Protein AF-A0A6G1YWV7-F1 (afdb_monomer_lite)

Secondary structure (DSSP, 8-state):
---------HHHHHHHHHHHHHHHHHHHHGGG-HHHHHHHHTTS-HHHHTS-HHHHHHHHHHHIIIII-EEE-SS-B-HHHHTTT----B-EEEEEEPSSSSEEEEEEEE-TTT--EEEEEEE--HHHHHHHTEEEGGGTT-GGGT-

Radius of gyration: 20.11 Å; chains: 1; bounding box: 69×37×44 Å

Sequence (147 aa):
MFGGHITLNGNLNQTINKSTFLLYKKIGEQYYDFQILEKIKSLIPEHITRLNEDGKIKSLMGWFKNDFMSWTPKYPICNRCMDKGRGNLPMHVRIVPGSSWKLRAMEIHRCDKCSYEYSFPRHGQILKIAEGRTADVANGRCFLVLS

Structure (mmCIF, N/CA/C/O backbone):
data_AF-A0A6G1YWV7-F1
#
_entry.id   AF-A0A6G1YWV7-F1
#
loop_
_atom_site.group_PDB
_atom_site.id
_atom_site.type_symbol
_atom_site.label_atom_id
_atom_site.label_alt_id
_atom_site.label_comp_id
_atom_site.label_asym_id
_atom_site.label_entity_id
_atom_site.label_seq_id
_atom_site.pdbx_PDB_ins_code
_atom_site.Cartn_x
_atom_site.Cartn_y
_atom_site.Cartn_z
_atom_site.occupancy
_atom_site.B_iso_or_equiv
_atom_site.auth_seq_id
_atom_site.auth_comp_id
_atom_site.auth_asym_id
_atom_site.auth_atom_id
_atom_site.pdbx_PDB_model_num
ATOM 1 N N . MET A 1 1 ? 50.757 14.028 1.635 1.00 33.91 1 MET A N 1
ATOM 2 C CA . MET A 1 1 ? 49.901 13.931 2.834 1.00 33.91 1 MET A CA 1
ATOM 3 C C . MET A 1 1 ? 48.766 14.930 2.678 1.00 33.91 1 MET A C 1
ATOM 5 O O . MET A 1 1 ? 49.005 16.114 2.839 1.00 33.91 1 MET A O 1
ATOM 9 N N . PHE A 1 2 ? 47.567 14.484 2.307 1.00 33.88 2 PHE A N 1
ATOM 10 C CA . PHE A 1 2 ? 46.371 15.333 2.313 1.00 33.88 2 PHE A CA 1
ATOM 11 C C . PHE A 1 2 ? 45.313 14.637 3.164 1.00 33.88 2 PHE A C 1
ATOM 13 O O . PHE A 1 2 ? 44.513 13.845 2.675 1.00 33.88 2 PHE A O 1
ATOM 20 N N . GLY A 1 3 ? 45.386 14.879 4.473 1.00 31.80 3 GLY A N 1
ATOM 21 C CA . GLY A 1 3 ? 44.335 14.518 5.414 1.00 31.80 3 GLY A CA 1
ATOM 22 C C . GLY A 1 3 ? 43.202 15.528 5.297 1.00 31.80 3 GLY A C 1
ATOM 23 O O . GLY A 1 3 ? 43.234 16.573 5.939 1.00 31.80 3 GLY A O 1
ATOM 24 N N . GLY A 1 4 ? 42.219 15.235 4.449 1.00 30.03 4 GLY A N 1
ATOM 25 C CA . GLY A 1 4 ? 40.950 15.952 4.434 1.00 30.03 4 GLY A CA 1
ATOM 26 C C . GLY A 1 4 ? 40.046 15.398 5.528 1.00 30.03 4 GLY A C 1
ATOM 27 O O . GLY A 1 4 ? 39.417 14.360 5.342 1.00 30.03 4 GLY A O 1
ATOM 28 N N . HIS A 1 5 ? 39.987 16.073 6.675 1.00 33.78 5 HIS A N 1
ATOM 29 C CA . HIS A 1 5 ? 38.943 15.840 7.669 1.00 33.78 5 HIS A CA 1
ATOM 30 C C . HIS A 1 5 ? 37.585 16.189 7.043 1.00 33.78 5 HIS A C 1
ATOM 32 O O . HIS A 1 5 ? 37.266 17.360 6.844 1.00 33.78 5 HIS A O 1
ATOM 38 N N . ILE A 1 6 ? 36.773 15.175 6.739 1.00 40.00 6 ILE A N 1
ATOM 39 C CA . ILE A 1 6 ? 35.353 15.365 6.441 1.00 40.00 6 ILE A CA 1
ATOM 40 C C . ILE A 1 6 ? 34.667 15.637 7.781 1.00 40.00 6 ILE A C 1
ATOM 42 O O . ILE A 1 6 ? 34.327 14.717 8.525 1.00 40.00 6 ILE A O 1
ATOM 46 N N . THR A 1 7 ? 34.484 16.908 8.123 1.00 41.19 7 THR A N 1
ATOM 47 C CA . THR A 1 7 ? 33.580 17.313 9.200 1.00 41.19 7 THR A CA 1
ATOM 48 C C . THR A 1 7 ? 32.144 17.057 8.746 1.00 41.19 7 THR A C 1
ATOM 50 O O . THR A 1 7 ? 31.541 17.840 8.013 1.00 41.19 7 THR A O 1
ATOM 53 N N . LEU A 1 8 ? 31.585 15.916 9.163 1.00 42.41 8 LEU A N 1
ATOM 54 C CA . LEU A 1 8 ? 30.165 15.622 8.989 1.00 42.41 8 LEU A CA 1
ATOM 55 C C . LEU A 1 8 ? 29.344 16.602 9.837 1.00 42.41 8 LEU A C 1
ATOM 57 O O . LEU A 1 8 ? 29.404 16.640 11.064 1.00 42.41 8 LEU A O 1
ATOM 61 N N . ASN A 1 9 ? 28.619 17.440 9.110 1.00 47.66 9 ASN A N 1
ATOM 62 C CA . ASN A 1 9 ? 27.929 18.643 9.539 1.00 47.66 9 ASN A CA 1
ATOM 63 C C . ASN A 1 9 ? 26.771 18.312 10.509 1.00 47.66 9 ASN A C 1
ATOM 65 O O . ASN A 1 9 ? 25.748 17.763 10.092 1.00 47.66 9 ASN A O 1
ATOM 69 N N . GLY A 1 10 ? 26.897 18.665 11.796 1.00 49.38 10 GLY A N 1
ATOM 70 C CA . GLY A 1 10 ? 25.874 18.414 12.831 1.00 49.38 10 GLY A CA 1
ATOM 71 C C . GLY A 1 10 ? 24.480 18.982 12.506 1.00 49.38 10 GLY A C 1
ATOM 72 O O . GLY A 1 10 ? 23.466 18.457 12.964 1.00 49.38 10 GLY A O 1
ATOM 73 N N . ASN A 1 11 ? 24.420 19.983 11.624 1.00 53.16 11 ASN A N 1
ATOM 74 C CA . ASN A 1 11 ? 23.193 20.606 11.121 1.00 53.16 11 ASN A CA 1
ATOM 75 C C . ASN A 1 11 ? 22.331 19.673 10.242 1.00 53.16 11 ASN A C 1
ATOM 77 O O . ASN A 1 11 ? 21.097 19.753 10.249 1.00 53.16 11 ASN A O 1
ATOM 81 N N . LEU A 1 12 ? 22.960 18.754 9.498 1.00 49.94 12 LEU A N 1
ATOM 82 C CA . LEU A 1 12 ? 22.256 17.817 8.616 1.00 49.94 12 LEU A CA 1
ATOM 83 C C . LEU A 1 12 ? 21.500 16.763 9.438 1.00 49.94 12 LEU A C 1
ATOM 85 O O . LEU A 1 12 ? 20.321 16.506 9.194 1.00 49.94 12 LEU A O 1
ATOM 89 N N . ASN A 1 13 ? 22.141 16.232 10.482 1.00 50.25 13 ASN A N 1
ATOM 90 C CA . ASN A 1 13 ? 21.542 15.248 11.386 1.00 50.25 13 ASN A CA 1
ATOM 91 C C . ASN A 1 13 ? 20.358 15.831 12.175 1.00 50.25 13 ASN A C 1
ATOM 93 O O . ASN A 1 13 ? 19.337 15.165 12.348 1.00 50.25 13 ASN A O 1
ATOM 97 N N . GLN A 1 14 ? 20.451 17.094 12.602 1.00 54.88 14 GLN A N 1
ATOM 98 C CA . GLN A 1 14 ? 19.373 17.776 13.325 1.00 54.88 14 GLN A CA 1
ATOM 99 C C . GLN A 1 14 ? 18.145 18.035 12.430 1.00 54.88 14 GLN A C 1
ATOM 101 O O . GLN A 1 14 ? 17.000 17.839 12.847 1.00 54.88 14 GLN A O 1
ATOM 106 N N . THR A 1 15 ? 18.377 18.394 11.164 1.00 58.25 15 THR A N 1
ATOM 107 C CA . THR A 1 15 ? 17.325 18.629 10.160 1.00 58.25 15 THR A CA 1
ATOM 108 C C . THR A 1 15 ? 16.636 17.328 9.723 1.00 58.25 15 THR A C 1
ATOM 110 O O . THR A 1 15 ? 15.406 17.281 9.597 1.00 58.25 15 THR A O 1
ATOM 113 N N . ILE A 1 16 ? 17.398 16.241 9.557 1.00 59.69 16 ILE A N 1
ATOM 114 C CA . ILE A 1 16 ? 16.865 14.895 9.279 1.00 59.69 16 ILE A CA 1
ATOM 115 C C . ILE A 1 16 ? 15.978 14.417 10.437 1.00 59.69 16 ILE A C 1
ATOM 117 O O . ILE A 1 16 ? 14.902 13.860 10.209 1.00 59.69 16 ILE A O 1
ATOM 121 N N . ASN A 1 17 ? 16.371 14.693 11.681 1.00 64.62 17 ASN A N 1
ATOM 122 C CA . ASN A 1 17 ? 15.590 14.305 12.852 1.00 64.62 17 ASN A CA 1
ATOM 123 C C . ASN A 1 17 ? 14.261 15.085 12.934 1.00 64.62 17 ASN A C 1
ATOM 125 O O . ASN A 1 17 ? 13.192 14.490 13.063 1.00 64.62 17 ASN A O 1
ATOM 129 N N . LYS A 1 18 ? 14.290 16.410 12.722 1.00 72.62 18 LYS A N 1
ATOM 130 C CA . LYS A 1 18 ? 13.080 17.253 12.739 1.00 72.62 18 LYS A CA 1
ATOM 131 C C . LYS A 1 18 ? 12.092 16.906 11.620 1.00 72.62 18 LYS A C 1
ATOM 133 O O . LYS A 1 18 ? 10.890 16.834 11.867 1.00 72.62 18 LYS A O 1
ATOM 138 N N . SER A 1 19 ? 12.576 16.678 10.400 1.00 74.75 19 SER A N 1
ATOM 139 C CA . SER A 1 19 ? 11.724 16.293 9.261 1.00 74.75 19 SER A CA 1
ATOM 140 C C . SER A 1 19 ? 11.091 14.911 9.452 1.00 74.75 19 SER A C 1
ATOM 142 O O . SER A 1 19 ? 9.896 14.742 9.209 1.00 74.75 19 SER A O 1
ATOM 144 N N . THR A 1 20 ? 11.853 13.950 9.977 1.00 77.44 20 THR A N 1
ATOM 145 C CA . THR A 1 20 ? 11.360 12.609 10.323 1.00 77.44 20 THR A CA 1
ATOM 146 C C . THR A 1 20 ? 10.327 12.659 11.451 1.00 77.44 20 THR A C 1
ATOM 148 O O . THR A 1 20 ? 9.285 12.009 11.372 1.00 77.44 20 THR A O 1
ATOM 151 N N . PHE A 1 21 ? 10.565 13.477 12.478 1.00 82.00 21 PHE A N 1
ATOM 152 C CA . PHE A 1 21 ? 9.610 13.699 13.561 1.00 82.00 21 PHE A CA 1
ATOM 153 C C . PHE A 1 21 ? 8.297 14.303 13.049 1.00 82.00 21 PHE A C 1
ATOM 155 O O . PHE A 1 21 ? 7.222 13.787 13.348 1.00 82.00 21 PHE A O 1
ATOM 162 N N . LEU A 1 22 ? 8.367 15.357 12.229 1.00 84.62 22 LEU A N 1
ATOM 163 C CA . LEU A 1 22 ? 7.183 15.981 11.629 1.00 84.62 22 LEU A CA 1
ATOM 164 C C . LEU A 1 22 ? 6.402 14.999 10.749 1.00 84.62 22 LEU A C 1
ATOM 166 O O . LEU A 1 22 ? 5.171 15.008 10.769 1.00 84.62 22 LEU A O 1
ATOM 170 N N . LEU A 1 23 ? 7.107 14.131 10.019 1.00 82.25 23 LEU A N 1
ATOM 171 C CA . LEU A 1 23 ? 6.494 13.065 9.239 1.00 82.25 23 LEU A CA 1
ATOM 172 C C . LEU A 1 23 ? 5.696 12.104 10.129 1.00 82.25 23 LEU A C 1
ATOM 174 O O . LEU A 1 23 ? 4.512 11.883 9.876 1.00 82.25 23 LEU A O 1
ATOM 178 N N . TYR A 1 24 ? 6.315 11.545 11.171 1.00 81.44 24 TYR A N 1
ATOM 179 C CA . TYR A 1 24 ? 5.626 10.601 12.054 1.00 81.44 24 TYR A CA 1
ATOM 180 C C . TYR A 1 24 ? 4.515 11.256 12.864 1.00 81.44 24 TYR A C 1
ATOM 182 O O . TYR A 1 24 ? 3.480 10.627 13.059 1.00 81.44 24 TYR A O 1
ATOM 190 N N . LYS A 1 25 ? 4.670 12.528 13.244 1.00 88.31 25 LYS A N 1
ATOM 191 C CA . LYS A 1 25 ? 3.598 13.316 13.852 1.00 88.31 25 LYS A CA 1
ATOM 192 C C . LYS A 1 25 ? 2.380 13.394 12.926 1.00 88.31 25 LYS A C 1
ATOM 194 O O . LYS A 1 25 ? 1.282 13.053 13.345 1.00 88.31 25 LYS A O 1
ATOM 199 N N . LYS A 1 26 ? 2.573 13.760 11.653 1.00 89.75 26 LYS A N 1
ATOM 200 C CA . LYS A 1 26 ? 1.481 13.847 10.663 1.00 89.75 26 LYS A CA 1
ATOM 201 C C . LYS A 1 26 ? 0.838 12.496 10.350 1.00 89.75 26 LYS A C 1
ATOM 203 O O . LYS A 1 26 ? -0.361 12.426 10.100 1.00 89.75 26 LYS A O 1
ATOM 208 N N . ILE A 1 27 ? 1.621 11.419 10.363 1.00 85.81 27 ILE A N 1
ATOM 209 C CA . ILE A 1 27 ? 1.090 10.059 10.229 1.00 85.81 27 ILE A CA 1
ATOM 210 C C . ILE A 1 27 ? 0.255 9.689 11.463 1.00 85.81 27 ILE A C 1
ATOM 212 O O . ILE A 1 27 ? -0.860 9.209 11.304 1.00 85.81 27 ILE A O 1
ATOM 216 N N . GLY A 1 28 ? 0.764 9.967 12.665 1.00 87.06 28 GLY A N 1
ATOM 217 C CA . GLY A 1 28 ? 0.102 9.703 13.945 1.00 87.06 28 GLY A CA 1
ATOM 218 C C . GLY A 1 28 ? -1.231 10.436 14.111 1.00 87.06 28 GLY A C 1
ATOM 219 O O . GLY A 1 28 ? -2.209 9.844 14.551 1.00 87.06 28 GLY A O 1
ATOM 220 N N . GLU A 1 29 ? -1.300 11.701 13.695 1.00 91.38 29 GLU A N 1
ATOM 221 C CA . GLU A 1 29 ? -2.520 12.521 13.770 1.00 91.38 29 GLU A CA 1
ATOM 222 C C . GLU A 1 29 ? -3.719 11.878 13.040 1.00 91.38 29 GLU A C 1
ATOM 224 O O . GLU A 1 29 ? -4.854 12.039 13.478 1.00 91.38 29 GLU A O 1
ATOM 229 N N . GLN A 1 30 ? -3.487 11.099 11.976 1.00 91.00 30 GLN A N 1
ATOM 230 C CA . GLN A 1 30 ? -4.564 10.462 11.203 1.00 91.00 30 GLN A CA 1
ATOM 231 C C . GLN A 1 30 ? -5.277 9.326 11.949 1.00 91.00 30 GLN A C 1
ATOM 233 O O . GLN A 1 30 ? -6.410 9.007 11.603 1.00 91.00 30 GLN A O 1
ATOM 238 N N . TYR A 1 31 ? -4.649 8.720 12.960 1.00 86.44 31 TYR A N 1
ATOM 239 C CA . TYR A 1 31 ? -5.271 7.647 13.748 1.00 86.44 31 TYR A CA 1
ATOM 240 C C . TYR A 1 31 ? -6.344 8.163 14.712 1.00 86.44 31 TYR A C 1
ATOM 242 O O . TYR A 1 31 ? -7.138 7.379 15.217 1.00 86.44 31 TYR A O 1
ATOM 250 N N . TYR A 1 32 ? -6.385 9.476 14.947 1.00 90.00 32 TYR A N 1
ATOM 251 C CA . TYR A 1 32 ? -7.402 10.131 15.770 1.00 90.00 32 TYR A CA 1
ATOM 252 C C . TYR A 1 32 ? -8.513 10.775 14.929 1.00 90.00 32 TYR A C 1
ATOM 254 O O . TYR A 1 32 ? -9.454 11.342 15.479 1.00 90.00 32 TYR A O 1
ATOM 262 N N . ASP A 1 33 ? -8.415 10.708 13.598 1.00 92.81 33 ASP A N 1
ATOM 263 C CA . ASP A 1 33 ? -9.408 11.278 12.693 1.00 92.81 33 ASP A CA 1
ATOM 264 C C . ASP A 1 33 ? -10.586 10.308 12.520 1.00 92.81 33 ASP A C 1
ATOM 266 O O . ASP A 1 33 ? -10.476 9.262 11.876 1.00 92.81 33 ASP A O 1
ATOM 270 N N . PHE A 1 34 ? -11.736 10.678 13.085 1.00 92.75 34 PHE A N 1
ATOM 271 C CA . PHE A 1 34 ? -12.954 9.870 13.039 1.00 92.75 34 PHE A CA 1
ATOM 272 C C . PHE A 1 34 ? -13.406 9.537 11.609 1.00 92.75 34 PHE A C 1
ATOM 274 O O . PHE A 1 34 ? -13.849 8.419 11.356 1.00 92.75 34 PHE A O 1
ATOM 281 N N . GLN A 1 35 ? -13.259 10.461 10.654 1.00 94.00 35 GLN A N 1
ATOM 282 C CA . GLN A 1 35 ? -13.678 10.219 9.270 1.00 94.00 35 GLN A CA 1
ATOM 283 C C . GLN A 1 35 ? -12.780 9.181 8.594 1.00 94.00 35 GLN A C 1
ATOM 285 O O . GLN A 1 35 ? -13.262 8.340 7.831 1.00 94.00 35 GLN A O 1
ATOM 290 N N . ILE A 1 36 ? -11.476 9.215 8.887 1.00 90.75 36 ILE A N 1
ATOM 291 C CA . ILE A 1 36 ? -10.533 8.197 8.413 1.00 90.75 36 ILE A CA 1
ATOM 292 C C . ILE A 1 36 ? -10.890 6.839 9.016 1.00 90.75 36 ILE A C 1
ATOM 294 O O . ILE A 1 36 ? -10.997 5.864 8.274 1.00 90.75 36 ILE A O 1
ATOM 298 N N . LEU A 1 37 ? -11.114 6.777 10.331 1.00 89.38 37 LEU A N 1
ATOM 299 C CA . LEU A 1 37 ? -11.441 5.531 11.027 1.00 89.38 37 LEU A CA 1
ATOM 300 C C . LEU A 1 37 ? -12.733 4.898 10.501 1.00 89.38 37 LEU A C 1
ATOM 302 O O . LEU A 1 37 ? -12.737 3.708 10.197 1.00 89.38 37 LEU A O 1
ATOM 306 N N . GLU A 1 38 ? -13.804 5.673 10.334 1.00 91.88 38 GLU A N 1
ATOM 307 C CA . GLU A 1 38 ? -15.069 5.169 9.784 1.00 91.88 38 GLU A CA 1
ATOM 308 C C . GLU A 1 38 ? -14.902 4.637 8.358 1.00 91.88 38 GLU A C 1
ATOM 310 O O . GLU A 1 38 ? -15.395 3.558 8.019 1.00 91.88 38 GLU A O 1
ATOM 315 N N . LYS A 1 39 ? -14.137 5.348 7.521 1.00 91.88 39 LYS A N 1
ATOM 316 C CA . LYS A 1 39 ? -13.873 4.898 6.153 1.00 91.88 39 LYS A CA 1
ATOM 317 C C . LYS A 1 39 ? -13.017 3.634 6.106 1.00 91.88 39 LYS A C 1
ATOM 319 O O . LYS A 1 39 ? -13.203 2.832 5.204 1.00 91.88 39 LYS A O 1
ATOM 324 N N . ILE A 1 40 ? -12.094 3.439 7.043 1.00 88.56 40 ILE A N 1
ATOM 325 C CA . ILE A 1 40 ? -11.311 2.202 7.140 1.00 88.56 40 ILE A CA 1
ATOM 326 C C . ILE A 1 40 ? -12.174 1.048 7.654 1.00 88.56 40 ILE A C 1
ATOM 328 O O . ILE A 1 40 ? -12.141 -0.036 7.075 1.00 88.56 40 ILE A O 1
ATOM 332 N N . LYS A 1 41 ? -12.977 1.271 8.700 1.00 89.19 41 LYS A N 1
ATOM 333 C CA . LYS A 1 41 ? -13.869 0.248 9.265 1.00 89.19 41 LYS A CA 1
ATOM 334 C C . LYS A 1 41 ? -14.864 -0.280 8.239 1.00 89.19 41 LYS A C 1
ATOM 336 O O . LYS A 1 41 ? -15.123 -1.478 8.227 1.00 89.19 41 LYS A O 1
ATOM 341 N N . SER A 1 42 ? -15.370 0.574 7.348 1.00 91.50 42 SER A N 1
ATOM 342 C CA . SER A 1 42 ? -16.288 0.148 6.283 1.00 91.50 42 SER A CA 1
ATOM 343 C C . SER A 1 42 ? -15.646 -0.761 5.227 1.00 91.50 42 SER A C 1
ATOM 345 O O . SER A 1 42 ? -16.364 -1.407 4.467 1.00 91.50 42 SER A O 1
ATOM 347 N N . LEU A 1 43 ? -14.311 -0.858 5.185 1.00 91.19 43 LEU A N 1
ATOM 348 C CA . LEU A 1 43 ? -13.596 -1.803 4.321 1.00 91.19 43 LEU A CA 1
ATOM 349 C C . LEU A 1 43 ? -13.494 -3.203 4.937 1.00 91.19 43 LEU A C 1
ATOM 351 O O . LEU A 1 43 ? -13.174 -4.151 4.219 1.00 91.19 43 LEU A O 1
ATOM 355 N N . ILE A 1 44 ? -13.725 -3.338 6.246 1.00 90.94 44 ILE A N 1
ATOM 356 C CA . ILE A 1 44 ? -13.586 -4.604 6.964 1.00 90.94 44 ILE A CA 1
ATOM 357 C C . ILE A 1 44 ? -14.797 -5.497 6.647 1.00 90.94 44 ILE A C 1
ATOM 359 O O . ILE A 1 44 ? -15.938 -5.063 6.811 1.00 90.94 44 ILE A O 1
ATOM 363 N N . PRO A 1 45 ? -14.585 -6.764 6.245 1.00 93.19 45 PRO A N 1
ATOM 364 C CA . PRO A 1 45 ? -15.670 -7.704 6.021 1.00 93.19 45 PRO A CA 1
ATOM 365 C C . PRO A 1 45 ? -16.542 -7.894 7.261 1.00 93.19 45 PRO A C 1
ATOM 367 O O . PRO A 1 45 ? -16.051 -8.107 8.373 1.00 93.19 45 PRO A O 1
ATOM 370 N N . GLU A 1 46 ? -17.855 -7.916 7.050 1.00 91.69 46 GLU A N 1
ATOM 371 C CA . GLU A 1 46 ? -18.835 -7.989 8.132 1.00 91.69 46 GLU A CA 1
ATOM 372 C C . GLU A 1 46 ? -18.641 -9.224 9.029 1.00 91.69 46 GLU A C 1
ATOM 374 O O . GLU A 1 46 ? -18.744 -9.132 10.253 1.00 91.69 46 GLU A O 1
ATOM 379 N N . HIS A 1 47 ? -18.265 -10.372 8.456 1.00 90.69 47 HIS A N 1
ATOM 380 C CA . HIS A 1 47 ? -18.033 -11.594 9.231 1.00 90.69 47 HIS A CA 1
ATOM 381 C C . HIS A 1 47 ? -16.920 -11.437 10.284 1.00 90.69 47 HIS A C 1
ATOM 383 O O . HIS A 1 47 ? -17.013 -12.050 11.342 1.00 90.69 47 HIS A O 1
ATOM 389 N N . ILE A 1 48 ? -15.912 -10.587 10.039 1.00 91.38 48 ILE A N 1
ATOM 390 C CA . ILE A 1 48 ? -14.831 -10.292 10.995 1.00 91.38 48 ILE A CA 1
ATOM 391 C C . ILE A 1 48 ? -15.346 -9.384 12.115 1.00 91.38 48 ILE A C 1
ATOM 393 O O . ILE A 1 48 ? -15.008 -9.574 13.284 1.00 91.38 48 ILE A O 1
ATOM 397 N N . THR A 1 49 ? -16.201 -8.411 11.786 1.00 88.12 49 THR A N 1
ATOM 398 C CA . THR A 1 49 ? -16.745 -7.463 12.776 1.00 88.12 49 THR A CA 1
ATOM 399 C C . THR A 1 49 ? -17.610 -8.134 13.847 1.00 88.12 49 THR A C 1
ATOM 401 O O . THR A 1 49 ? -17.629 -7.666 14.988 1.00 88.12 49 THR A O 1
ATOM 404 N N . ARG A 1 50 ? -18.251 -9.260 13.506 1.00 89.69 50 ARG A N 1
ATOM 405 C CA . ARG A 1 50 ? -19.131 -10.051 14.384 1.00 89.69 50 ARG A CA 1
ATOM 406 C C . ARG A 1 50 ? -18.387 -11.012 15.325 1.00 89.69 50 ARG A C 1
ATOM 408 O O . ARG A 1 50 ? -19.024 -11.634 16.170 1.00 89.69 50 ARG A O 1
ATOM 415 N N . LEU A 1 51 ? -17.067 -11.157 15.186 1.00 89.19 51 LEU A N 1
ATOM 416 C CA . LEU A 1 51 ? -16.260 -12.021 16.054 1.00 89.19 51 LEU A CA 1
ATOM 417 C C . LEU A 1 51 ? -16.060 -11.407 17.449 1.00 89.19 51 LEU A C 1
ATOM 419 O O . LEU A 1 51 ? -16.093 -10.184 17.618 1.00 89.19 51 LEU A O 1
ATOM 423 N N . ASN A 1 52 ? -15.789 -12.270 18.433 1.00 89.56 52 ASN A N 1
ATOM 424 C CA . ASN A 1 52 ? -15.263 -11.858 19.737 1.00 89.56 52 ASN A CA 1
ATOM 425 C C . ASN A 1 52 ? -13.864 -11.226 19.590 1.00 89.56 52 ASN A C 1
ATOM 427 O O . ASN A 1 52 ? -13.235 -11.362 18.544 1.00 89.56 52 ASN A O 1
ATOM 431 N N . GLU A 1 53 ? -13.374 -10.518 20.607 1.00 84.44 53 GLU A N 1
ATOM 432 C CA . GLU A 1 53 ? -12.137 -9.722 20.499 1.00 84.44 53 GLU A CA 1
ATOM 433 C C . GLU A 1 53 ? -10.915 -10.551 20.063 1.00 84.44 53 GLU A C 1
ATOM 435 O O . GLU A 1 53 ? -10.241 -10.187 19.094 1.00 84.44 53 GLU A O 1
ATOM 440 N N . ASP A 1 54 ? -10.698 -11.717 20.676 1.00 82.31 54 ASP A N 1
ATOM 441 C CA . ASP A 1 54 ? -9.571 -12.601 20.349 1.00 82.31 54 ASP A CA 1
ATOM 442 C C . ASP A 1 54 ? -9.644 -13.148 18.912 1.00 82.31 54 ASP A C 1
ATOM 444 O O . ASP A 1 54 ? -8.654 -13.156 18.169 1.00 82.31 54 ASP A O 1
ATOM 448 N N . GLY A 1 55 ? -10.833 -13.586 18.482 1.00 84.44 55 GLY A N 1
ATOM 449 C CA . GLY A 1 55 ? -11.067 -14.072 17.124 1.00 84.44 55 GLY A CA 1
ATOM 450 C C . GLY A 1 55 ? -10.999 -12.956 16.083 1.00 84.44 55 GLY A C 1
ATOM 451 O O . GLY A 1 55 ? -10.536 -13.183 14.959 1.00 84.44 55 GLY A O 1
ATOM 452 N N . LYS A 1 56 ? -11.415 -11.743 16.462 1.00 89.06 56 LYS A N 1
ATOM 453 C CA . LYS A 1 56 ? -11.441 -10.552 15.612 1.00 89.06 56 LYS A CA 1
ATOM 454 C C . LYS A 1 56 ? -10.039 -10.111 15.242 1.00 89.06 56 LYS A C 1
ATOM 456 O O . LYS A 1 56 ? -9.781 -9.962 14.053 1.00 89.06 56 LYS A O 1
ATOM 461 N N . ILE A 1 57 ? -9.127 -9.978 16.209 1.00 88.62 57 ILE A N 1
ATOM 462 C CA . ILE A 1 57 ? -7.742 -9.566 15.930 1.00 88.62 57 ILE A CA 1
ATOM 463 C C . ILE A 1 57 ? -7.095 -10.555 14.959 1.00 88.62 57 ILE A C 1
ATOM 465 O O . ILE A 1 57 ? -6.636 -10.161 13.889 1.00 88.62 57 ILE A O 1
ATOM 469 N N . LYS A 1 58 ? -7.127 -11.857 15.269 1.00 89.12 58 LYS A N 1
ATOM 470 C CA . LYS A 1 58 ? -6.507 -12.883 14.416 1.00 89.12 58 LYS A CA 1
ATOM 471 C C . LYS A 1 58 ? -7.076 -12.882 12.993 1.00 89.12 58 LYS A C 1
ATOM 473 O O . LYS A 1 58 ? -6.312 -12.948 12.028 1.00 89.12 58 LYS A O 1
ATOM 478 N N . SER A 1 59 ? -8.398 -12.796 12.859 1.00 91.81 59 SER A N 1
ATOM 479 C CA . SER A 1 59 ? -9.065 -12.811 11.551 1.00 91.81 59 SER A CA 1
ATOM 480 C C . SER A 1 59 ? -8.799 -11.533 10.763 1.00 91.81 59 SER A C 1
ATOM 482 O O . SER A 1 59 ? -8.533 -11.602 9.567 1.00 91.81 59 SER A O 1
ATOM 484 N N . LEU A 1 60 ? -8.780 -10.380 11.435 1.00 90.69 60 LEU A N 1
ATOM 485 C CA . LEU A 1 60 ? -8.456 -9.096 10.825 1.00 90.69 60 LEU A CA 1
ATOM 486 C C . LEU A 1 60 ? -7.017 -9.067 10.307 1.00 90.69 60 LEU A C 1
ATOM 488 O O . LEU A 1 60 ? -6.787 -8.623 9.188 1.00 90.69 60 LEU A O 1
ATOM 492 N N . MET A 1 61 ? -6.057 -9.601 11.071 1.00 86.62 61 MET A N 1
ATOM 493 C CA . MET A 1 61 ? -4.666 -9.735 10.626 1.00 86.62 61 MET A CA 1
ATOM 494 C C . MET A 1 61 ? -4.541 -10.651 9.405 1.00 86.62 61 MET A C 1
ATOM 496 O O . MET A 1 61 ? -3.806 -10.333 8.467 1.00 86.62 61 MET A O 1
ATOM 500 N N . GLY A 1 62 ? -5.246 -11.787 9.423 1.00 89.38 62 GLY A N 1
ATOM 501 C CA . GLY A 1 62 ? -5.269 -12.740 8.316 1.00 89.38 62 GLY A CA 1
ATOM 502 C C . GLY A 1 62 ? -5.818 -12.108 7.042 1.00 89.38 62 GLY A C 1
ATOM 503 O O . GLY A 1 62 ? -5.124 -12.085 6.027 1.00 89.38 62 GLY A O 1
ATOM 504 N N . TRP A 1 63 ? -7.011 -11.520 7.133 1.00 92.25 63 TRP A N 1
ATOM 505 C CA . TRP A 1 63 ? -7.650 -10.801 6.034 1.00 92.25 63 TRP A CA 1
ATOM 506 C C . TRP A 1 63 ? -6.780 -9.658 5.516 1.00 92.25 63 TRP A C 1
ATOM 508 O O . TRP A 1 63 ? -6.560 -9.525 4.314 1.00 92.25 63 TRP A O 1
ATOM 518 N N . PHE A 1 64 ? -6.217 -8.853 6.418 1.00 88.12 64 PHE A N 1
ATOM 519 C CA . PHE A 1 64 ? -5.383 -7.728 6.025 1.00 88.12 64 PHE A CA 1
ATOM 520 C C . PHE A 1 64 ? -4.187 -8.169 5.177 1.00 88.12 64 PHE A C 1
ATOM 522 O O . PHE A 1 64 ? -3.883 -7.562 4.151 1.00 88.12 64 PHE A O 1
ATOM 529 N N . LYS A 1 65 ? -3.505 -9.230 5.618 1.00 84.00 65 LYS A N 1
ATOM 530 C CA . LYS A 1 65 ? -2.277 -9.716 4.992 1.00 84.00 65 LYS A CA 1
ATOM 531 C C . LYS A 1 65 ? -2.527 -10.455 3.680 1.00 84.00 65 LYS A C 1
ATOM 533 O O . LYS A 1 65 ? -1.695 -10.334 2.785 1.00 84.00 6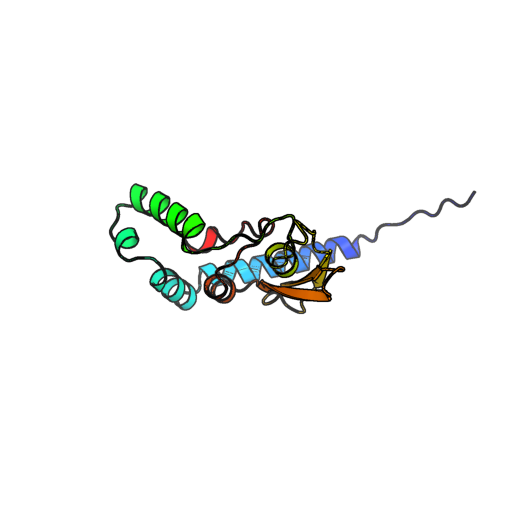5 LYS A O 1
ATOM 538 N N . ASN A 1 66 ? -3.587 -11.257 3.619 1.00 86.50 66 ASN A N 1
ATOM 539 C CA . ASN A 1 66 ? -3.794 -12.216 2.536 1.00 86.50 66 ASN A CA 1
ATOM 540 C C . ASN A 1 66 ? -4.812 -11.734 1.496 1.00 86.50 66 ASN A C 1
ATOM 542 O O . ASN A 1 66 ? -4.691 -12.106 0.333 1.00 86.50 66 ASN A O 1
ATOM 546 N N . ASP A 1 67 ? -5.779 -10.905 1.898 1.00 88.25 67 ASP A N 1
ATOM 547 C CA . ASP A 1 67 ? -6.923 -10.534 1.059 1.00 88.25 67 ASP A CA 1
ATOM 548 C C . ASP A 1 67 ? -6.980 -9.028 0.764 1.00 88.25 67 ASP A C 1
ATOM 550 O O . ASP A 1 67 ? -7.361 -8.620 -0.334 1.00 88.25 67 ASP A O 1
ATOM 554 N N . PHE A 1 68 ? -6.613 -8.181 1.731 1.00 88.12 68 PHE A N 1
ATOM 555 C CA . PHE A 1 68 ? -6.731 -6.728 1.582 1.00 88.12 68 PHE A CA 1
ATOM 556 C C . PHE A 1 68 ? -5.492 -6.074 0.963 1.00 88.12 68 PHE A C 1
ATOM 558 O O . PHE A 1 68 ? -5.635 -5.261 0.050 1.00 88.12 68 PHE A O 1
ATOM 565 N N . MET A 1 69 ? -4.289 -6.401 1.451 1.00 83.88 69 MET A N 1
ATOM 566 C CA . MET A 1 69 ? -3.032 -5.819 0.970 1.00 83.88 69 MET A CA 1
ATOM 567 C C . MET A 1 69 ? -2.228 -6.806 0.128 1.00 83.88 69 MET A C 1
ATOM 569 O O . MET A 1 69 ? -1.940 -7.923 0.541 1.00 83.88 69 MET A O 1
ATOM 573 N N . SER A 1 70 ? -1.760 -6.333 -1.019 1.00 80.94 70 SER A N 1
ATOM 574 C CA . SER A 1 70 ? -0.719 -6.964 -1.822 1.00 80.94 70 SER A CA 1
ATOM 575 C C . SER A 1 70 ? 0.656 -6.461 -1.395 1.00 80.94 70 SER A C 1
ATOM 577 O O . SER A 1 70 ? 0.830 -5.283 -1.082 1.00 80.94 70 SER A O 1
ATOM 579 N N . TRP A 1 71 ? 1.652 -7.342 -1.402 1.00 76.12 71 TRP A N 1
ATOM 580 C CA . TRP A 1 71 ? 3.018 -7.001 -1.011 1.00 76.12 71 TRP A CA 1
ATOM 581 C C . TRP A 1 71 ? 3.906 -6.875 -2.243 1.00 76.12 71 TRP A C 1
ATOM 583 O O . TRP A 1 71 ? 4.069 -7.836 -2.995 1.00 76.12 71 TRP A O 1
ATOM 593 N N . THR A 1 72 ? 4.511 -5.706 -2.441 1.00 73.25 72 THR A N 1
ATOM 594 C CA . THR A 1 72 ? 5.525 -5.524 -3.480 1.00 73.25 72 THR A CA 1
ATOM 595 C C . THR A 1 72 ? 6.744 -6.378 -3.128 1.00 73.25 72 THR A C 1
ATOM 597 O O . THR A 1 72 ? 7.255 -6.272 -2.010 1.00 73.25 72 THR A O 1
ATOM 600 N N . PRO A 1 73 ? 7.236 -7.233 -4.039 1.00 75.62 73 PRO A N 1
ATOM 601 C CA . PRO A 1 73 ? 8.413 -8.046 -3.775 1.00 75.62 73 PRO A CA 1
ATOM 602 C C . PRO A 1 73 ? 9.647 -7.161 -3.584 1.00 75.62 73 PRO A C 1
ATOM 604 O O . PRO A 1 73 ? 9.868 -6.213 -4.335 1.00 75.62 73 PRO A O 1
ATOM 607 N N . LYS A 1 74 ? 10.507 -7.529 -2.626 1.00 72.88 74 LYS A N 1
ATOM 608 C CA . LYS A 1 74 ? 11.788 -6.842 -2.369 1.00 72.88 74 LYS A CA 1
ATOM 609 C C . LYS A 1 74 ? 12.680 -6.769 -3.617 1.00 72.88 74 LYS A C 1
ATOM 611 O O . LYS A 1 74 ? 13.442 -5.822 -3.780 1.00 72.88 74 LYS A O 1
ATOM 616 N N . TYR A 1 75 ? 12.586 -7.781 -4.476 1.00 81.00 75 TYR A N 1
ATOM 617 C CA . TYR A 1 75 ? 13.314 -7.880 -5.736 1.00 81.00 75 TYR A CA 1
ATOM 618 C C . TYR A 1 75 ? 12.297 -8.013 -6.878 1.00 81.00 75 TYR A C 1
ATOM 620 O O . TYR A 1 75 ? 11.883 -9.128 -7.201 1.00 81.00 75 TYR A O 1
ATOM 628 N N . PRO A 1 76 ? 11.823 -6.889 -7.439 1.00 85.12 76 PRO A N 1
ATOM 629 C CA . PRO A 1 76 ? 10.799 -6.895 -8.473 1.00 85.12 76 PRO A CA 1
ATOM 630 C C . PRO A 1 76 ? 11.332 -7.496 -9.773 1.00 85.12 76 PRO A C 1
ATOM 632 O O . PRO A 1 76 ? 12.439 -7.189 -10.221 1.00 85.12 76 PRO A O 1
ATOM 635 N N . ILE A 1 77 ? 10.508 -8.343 -10.383 1.00 89.94 77 ILE A N 1
ATOM 636 C CA . ILE A 1 77 ? 10.769 -8.997 -11.665 1.00 89.94 77 ILE A CA 1
ATOM 637 C C . ILE A 1 77 ? 9.828 -8.442 -12.730 1.00 89.94 77 ILE A C 1
ATOM 639 O O . ILE A 1 77 ? 8.681 -8.092 -12.452 1.00 89.94 77 ILE A O 1
ATOM 643 N N . CYS A 1 78 ? 10.304 -8.362 -13.968 1.00 91.94 78 CYS A N 1
ATOM 644 C CA . CYS A 1 78 ? 9.512 -7.831 -15.065 1.00 91.94 78 CYS A CA 1
ATOM 645 C C . CYS A 1 78 ? 8.459 -8.847 -15.532 1.00 91.94 78 CYS A C 1
ATOM 647 O O . CYS A 1 78 ? 8.774 -9.767 -16.291 1.00 91.94 78 CYS A O 1
ATOM 649 N N . ASN A 1 79 ? 7.200 -8.621 -15.151 1.00 89.31 79 ASN A N 1
ATOM 650 C CA . ASN A 1 79 ? 6.049 -9.412 -15.600 1.00 89.31 79 ASN A CA 1
ATOM 651 C C . ASN A 1 79 ? 5.953 -9.494 -17.134 1.00 89.31 79 ASN A C 1
ATOM 653 O O . ASN A 1 79 ? 5.895 -10.583 -17.684 1.00 89.31 79 ASN A O 1
ATOM 657 N N . ARG A 1 80 ? 6.111 -8.377 -17.857 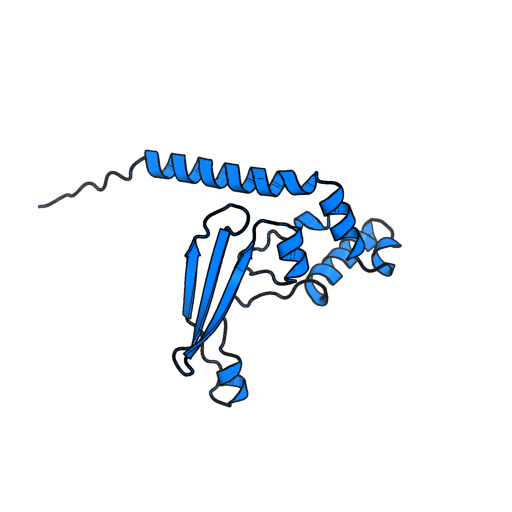1.00 92.12 80 ARG A N 1
ATOM 658 C CA . ARG A 1 80 ? 6.062 -8.373 -19.330 1.00 92.12 80 ARG A CA 1
ATOM 659 C C . ARG A 1 80 ? 7.137 -9.232 -19.991 1.00 92.12 80 ARG A C 1
ATOM 661 O O . ARG A 1 80 ? 6.954 -9.672 -21.123 1.00 92.12 80 ARG A O 1
ATOM 668 N N . CYS A 1 81 ? 8.296 -9.389 -19.355 1.00 92.56 81 CYS A N 1
ATOM 669 C CA . CYS A 1 81 ? 9.339 -10.273 -19.864 1.00 92.56 81 CYS A CA 1
ATOM 670 C C . CYS A 1 81 ? 9.044 -11.733 -19.528 1.00 92.56 81 CYS A C 1
ATOM 672 O O . CYS A 1 81 ? 9.252 -12.591 -20.384 1.00 92.56 81 CYS A O 1
ATOM 674 N N . MET A 1 82 ? 8.526 -11.990 -18.327 1.00 90.81 82 MET A N 1
ATOM 675 C CA . MET A 1 82 ? 8.069 -13.311 -17.910 1.00 90.81 82 MET A CA 1
ATOM 676 C C . MET A 1 82 ? 6.968 -13.836 -18.840 1.00 90.81 82 MET A C 1
ATOM 678 O O . MET A 1 82 ? 7.130 -14.913 -19.406 1.00 90.81 82 MET A O 1
ATOM 682 N N . ASP A 1 83 ? 5.933 -13.035 -19.103 1.00 91.62 83 ASP A N 1
ATOM 683 C CA . ASP A 1 83 ? 4.797 -13.388 -19.970 1.00 91.62 83 ASP A CA 1
ATOM 684 C C . ASP A 1 83 ? 5.228 -13.688 -21.415 1.00 91.62 83 ASP A C 1
ATOM 686 O O . ASP A 1 83 ? 4.580 -14.439 -22.138 1.00 91.62 83 ASP A O 1
ATOM 690 N N . LYS A 1 84 ? 6.355 -13.109 -21.847 1.00 92.31 84 LYS A N 1
ATOM 691 C CA . LYS A 1 84 ? 6.959 -13.334 -23.170 1.00 92.31 84 LYS A CA 1
ATOM 692 C C . LYS A 1 84 ? 7.981 -14.476 -23.189 1.00 92.31 84 LYS A C 1
ATOM 694 O O . LYS A 1 84 ? 8.723 -14.591 -24.161 1.00 92.31 84 LYS A O 1
ATOM 699 N N . GLY A 1 85 ? 8.091 -15.260 -22.117 1.00 90.75 85 GLY A N 1
ATOM 700 C CA . GLY A 1 85 ? 9.035 -16.377 -22.019 1.00 90.75 85 GLY A CA 1
ATOM 701 C C . GLY A 1 85 ? 10.509 -15.964 -21.930 1.00 90.75 85 GLY A C 1
ATOM 702 O O . GLY A 1 85 ? 11.387 -16.781 -22.181 1.00 90.75 85 GLY A O 1
ATOM 703 N N . ARG A 1 86 ? 10.818 -14.706 -21.575 1.00 87.81 86 ARG A N 1
ATOM 704 C CA . ARG A 1 86 ? 12.205 -14.199 -21.446 1.00 87.81 86 ARG A CA 1
ATOM 705 C C . ARG A 1 86 ? 12.829 -14.464 -20.068 1.00 87.81 86 ARG A C 1
ATOM 7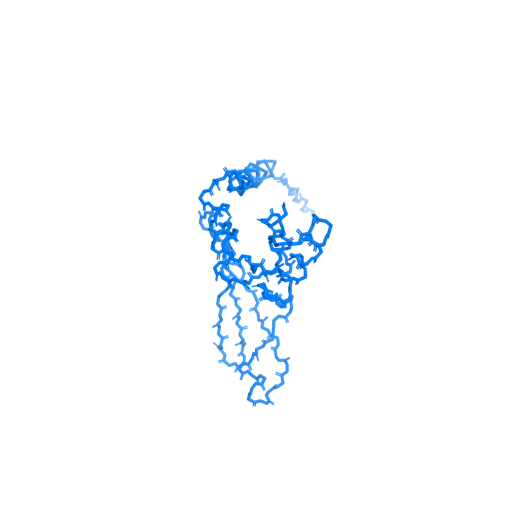07 O O . ARG A 1 86 ? 13.952 -14.033 -19.819 1.00 87.81 86 ARG A O 1
ATOM 714 N N . GLY A 1 87 ? 12.102 -15.144 -19.180 1.00 89.12 87 GLY A N 1
ATOM 715 C CA . GLY A 1 87 ? 12.544 -15.513 -17.835 1.00 89.12 87 GLY A CA 1
ATOM 716 C C . GLY A 1 87 ? 12.395 -14.413 -16.776 1.00 89.12 87 GLY A C 1
ATOM 717 O O . GLY A 1 87 ? 11.797 -13.357 -17.005 1.00 89.12 87 GLY A O 1
ATOM 718 N N . ASN A 1 88 ? 12.954 -14.684 -15.592 1.00 89.31 88 ASN A N 1
ATOM 719 C CA . ASN A 1 88 ? 12.877 -13.832 -14.402 1.00 89.31 88 ASN A CA 1
ATOM 720 C C . ASN A 1 88 ? 13.890 -12.686 -14.479 1.00 89.31 88 ASN A C 1
ATOM 722 O O . ASN A 1 88 ? 14.961 -12.739 -13.876 1.00 89.31 88 ASN A O 1
ATOM 726 N N . LEU A 1 89 ? 13.564 -11.650 -15.248 1.00 91.69 89 LEU A N 1
ATOM 727 C CA . LEU A 1 89 ? 14.437 -10.490 -15.393 1.00 91.69 89 LEU A CA 1
ATOM 728 C C . LEU A 1 89 ? 14.208 -9.488 -14.251 1.00 91.69 89 LEU A C 1
ATOM 730 O O . LEU A 1 89 ? 13.083 -8.995 -14.117 1.00 91.69 89 LEU A O 1
ATOM 734 N N . PRO A 1 90 ? 15.240 -9.160 -13.448 1.00 91.75 90 PRO A N 1
ATOM 735 C CA . PRO A 1 90 ? 15.114 -8.179 -12.379 1.00 91.75 90 PRO A CA 1
ATOM 736 C C . PRO A 1 90 ? 14.863 -6.780 -12.950 1.00 91.75 90 PRO A C 1
ATOM 738 O O . PRO A 1 90 ? 15.270 -6.459 -14.070 1.00 91.75 90 PRO A O 1
ATOM 741 N N . MET A 1 91 ? 14.188 -5.944 -12.168 1.00 91.75 91 MET A N 1
ATOM 742 C CA . MET A 1 91 ? 13.948 -4.543 -12.503 1.00 91.75 91 MET A CA 1
ATOM 743 C C . MET A 1 91 ? 14.854 -3.621 -11.690 1.00 91.75 91 MET A C 1
ATOM 745 O O . MET A 1 91 ? 15.094 -3.845 -10.503 1.00 91.75 91 MET A O 1
ATOM 749 N N . HIS A 1 92 ? 15.322 -2.550 -12.328 1.00 91.50 92 HIS A N 1
ATOM 750 C CA . HIS A 1 92 ? 16.015 -1.462 -11.655 1.00 91.50 92 HIS A CA 1
ATOM 751 C C . HIS A 1 92 ? 15.015 -0.605 -10.898 1.00 91.50 92 HIS A C 1
ATOM 753 O O . HIS A 1 92 ? 13.975 -0.226 -11.436 1.00 91.50 92 HIS A O 1
ATOM 759 N N . VAL A 1 93 ? 15.353 -0.290 -9.652 1.00 89.06 93 VAL A N 1
ATOM 760 C CA . VAL A 1 93 ? 14.513 0.498 -8.759 1.00 89.06 93 VAL A CA 1
ATOM 761 C C . VAL A 1 93 ? 15.183 1.836 -8.499 1.00 89.06 93 VAL A C 1
ATOM 763 O O . VAL A 1 93 ? 16.323 1.891 -8.037 1.00 89.06 93 VAL A O 1
ATOM 766 N N . ARG A 1 94 ? 14.466 2.925 -8.769 1.00 91.19 94 ARG A N 1
ATOM 767 C CA . ARG A 1 94 ? 14.887 4.288 -8.445 1.00 91.19 94 ARG A CA 1
ATOM 768 C C . ARG A 1 94 ? 13.878 4.924 -7.503 1.00 91.19 94 ARG A C 1
ATOM 770 O O . ARG A 1 94 ? 12.695 4.975 -7.813 1.00 91.19 94 ARG A O 1
ATOM 777 N N . ILE A 1 95 ? 14.351 5.474 -6.389 1.00 89.19 95 ILE A N 1
ATOM 778 C CA . ILE A 1 95 ? 13.506 6.217 -5.449 1.00 89.19 95 ILE A CA 1
ATOM 779 C C . ILE A 1 95 ? 13.671 7.713 -5.716 1.00 89.19 95 ILE A C 1
ATOM 781 O O . ILE A 1 95 ? 14.770 8.257 -5.626 1.00 89.19 95 ILE A O 1
ATOM 785 N N . VAL A 1 96 ? 12.567 8.376 -6.039 1.00 92.31 96 VAL A N 1
ATOM 786 C CA . VAL A 1 96 ? 12.473 9.828 -6.186 1.00 92.31 96 VAL A CA 1
ATOM 787 C C . VAL A 1 96 ? 11.802 10.383 -4.928 1.00 92.31 96 VAL A C 1
ATOM 789 O O . VAL A 1 96 ? 10.651 10.030 -4.667 1.00 92.31 96 VAL A O 1
ATOM 792 N N . PRO A 1 97 ? 12.482 11.215 -4.117 1.00 89.25 97 PRO A N 1
ATOM 793 C CA . PRO A 1 97 ? 11.871 11.834 -2.946 1.00 89.25 97 PRO A CA 1
ATOM 794 C C . PRO A 1 97 ? 10.632 12.639 -3.334 1.00 89.25 97 PRO A C 1
ATOM 796 O O . PRO A 1 97 ? 10.628 13.355 -4.334 1.00 89.25 97 PRO A O 1
ATOM 799 N N . GLY A 1 98 ? 9.571 12.506 -2.549 1.00 86.88 98 GLY A N 1
ATOM 800 C CA . GLY A 1 98 ? 8.360 13.279 -2.751 1.00 86.88 98 GLY A CA 1
ATOM 801 C C . GLY A 1 98 ? 8.451 14.640 -2.069 1.00 86.88 98 GLY A C 1
ATOM 802 O O . GLY A 1 98 ? 9.308 14.885 -1.222 1.00 86.88 98 GLY A O 1
ATOM 803 N N . SER A 1 99 ? 7.550 15.544 -2.440 1.00 85.62 99 SER A N 1
ATOM 804 C CA . SER A 1 99 ? 7.556 16.929 -1.961 1.00 85.62 99 SER A CA 1
ATOM 805 C C . SER A 1 99 ? 6.846 17.133 -0.619 1.00 85.62 99 SER A C 1
ATOM 807 O O . SER A 1 99 ? 6.830 18.246 -0.099 1.00 85.62 99 SER A O 1
ATOM 809 N N . SER A 1 100 ? 6.210 16.101 -0.050 1.00 89.31 100 SER A N 1
ATOM 810 C CA . SER A 1 100 ? 5.405 16.249 1.168 1.00 89.31 100 SER A CA 1
ATOM 811 C C . SER A 1 100 ? 5.316 14.965 1.990 1.00 89.31 100 SER A C 1
ATOM 813 O O . SER A 1 100 ? 5.626 13.874 1.528 1.00 89.31 100 SER A O 1
ATOM 815 N N . TRP A 1 101 ? 4.797 15.067 3.214 1.00 85.38 101 TRP A N 1
ATOM 816 C CA . TRP A 1 101 ? 4.492 13.884 4.023 1.00 85.38 101 TRP A CA 1
ATOM 817 C C . TRP A 1 101 ? 3.393 13.002 3.399 1.00 85.38 101 TRP A C 1
ATOM 819 O O . TRP A 1 101 ? 3.342 11.803 3.667 1.00 85.38 101 TRP A O 1
ATOM 829 N N . LYS A 1 102 ? 2.524 13.580 2.552 1.00 89.94 102 LYS A N 1
ATOM 830 C CA . LYS A 1 102 ? 1.411 12.876 1.894 1.00 89.94 102 LYS A CA 1
ATOM 831 C C . LYS A 1 102 ? 1.901 11.914 0.812 1.00 89.94 102 LYS A C 1
ATOM 833 O O . LYS A 1 102 ? 1.416 10.786 0.729 1.00 89.94 102 LYS A O 1
ATOM 838 N N . LEU A 1 103 ? 2.881 12.348 0.021 1.00 89.44 103 LEU A N 1
ATOM 839 C CA . LEU A 1 103 ? 3.616 11.532 -0.945 1.00 89.44 103 LEU A CA 1
ATOM 840 C C . LEU A 1 103 ? 5.093 11.599 -0.573 1.00 89.44 103 LEU A C 1
ATOM 842 O O . LEU A 1 103 ? 5.767 12.565 -0.915 1.00 89.44 103 LEU A O 1
ATOM 846 N N . ARG A 1 104 ? 5.572 10.582 0.144 1.00 87.38 104 ARG A N 1
ATOM 847 C CA . ARG A 1 104 ? 6.919 10.565 0.727 1.00 87.38 104 ARG A CA 1
ATOM 848 C C . ARG A 1 104 ? 7.993 10.316 -0.322 1.00 87.38 104 ARG A C 1
ATOM 850 O O . ARG A 1 104 ? 9.088 10.859 -0.225 1.00 87.38 104 ARG A O 1
ATOM 857 N N . ALA A 1 105 ? 7.681 9.478 -1.303 1.00 87.88 105 ALA A N 1
ATOM 858 C CA . ALA A 1 105 ? 8.544 9.176 -2.434 1.00 87.88 105 ALA A CA 1
ATOM 859 C C . ALA A 1 105 ? 7.749 8.512 -3.561 1.00 87.88 105 ALA A C 1
ATOM 861 O O . ALA A 1 105 ? 6.641 8.020 -3.349 1.00 87.88 105 ALA A O 1
ATOM 862 N N . MET A 1 106 ? 8.344 8.466 -4.743 1.00 88.75 106 MET A N 1
ATOM 863 C CA . MET A 1 106 ? 7.910 7.651 -5.864 1.00 88.75 106 MET A CA 1
ATOM 864 C C . MET A 1 106 ? 9.006 6.647 -6.185 1.00 88.75 106 MET A C 1
ATOM 866 O O . MET A 1 106 ? 10.153 7.020 -6.412 1.00 88.75 106 MET A O 1
ATOM 870 N N . GLU A 1 107 ? 8.662 5.370 -6.166 1.00 88.94 107 GLU A N 1
ATOM 871 C CA . GLU A 1 107 ? 9.561 4.296 -6.553 1.00 88.94 107 GLU A CA 1
ATOM 872 C C . GLU A 1 107 ? 9.286 3.922 -8.004 1.00 88.94 107 GLU A C 1
ATOM 874 O O . GLU A 1 107 ? 8.163 3.596 -8.365 1.00 88.94 107 GLU A O 1
ATOM 879 N N . ILE A 1 108 ? 10.290 4.036 -8.857 1.00 90.44 108 ILE A N 1
ATOM 880 C CA . ILE A 1 108 ? 10.184 3.777 -10.287 1.00 90.44 108 ILE A CA 1
ATOM 881 C C . ILE A 1 108 ? 10.897 2.461 -10.560 1.00 90.44 108 ILE A C 1
ATOM 883 O O . ILE A 1 108 ? 12.092 2.336 -10.287 1.00 90.44 108 ILE A O 1
ATOM 887 N N . HIS A 1 109 ? 10.160 1.494 -11.092 1.00 89.94 109 HIS A N 1
ATOM 888 C CA . HIS A 1 109 ? 10.657 0.178 -11.457 1.00 89.94 109 HIS A CA 1
ATOM 889 C C . HIS A 1 109 ? 10.778 0.105 -12.967 1.00 89.94 109 HIS A C 1
ATOM 891 O O . HIS A 1 109 ? 9.767 0.175 -13.662 1.00 89.94 109 HIS A O 1
ATOM 897 N N . ARG A 1 110 ? 11.990 -0.095 -13.479 1.00 94.12 110 ARG A N 1
ATOM 898 C CA . ARG A 1 110 ? 12.265 -0.139 -14.916 1.00 94.12 110 ARG A CA 1
ATOM 899 C C . ARG A 1 110 ? 12.955 -1.435 -15.317 1.00 94.12 110 ARG A C 1
ATOM 901 O O . ARG A 1 110 ? 13.888 -1.888 -14.661 1.00 94.12 110 ARG A O 1
ATOM 908 N N . CYS A 1 111 ? 12.509 -2.030 -16.418 1.00 94.62 111 CYS A N 1
ATOM 909 C CA . CYS A 1 111 ? 13.173 -3.166 -17.045 1.00 94.62 111 CYS A CA 1
ATOM 910 C C . CYS A 1 111 ? 14.037 -2.703 -18.222 1.00 94.62 111 CYS A C 1
ATOM 912 O O . CYS A 1 111 ? 13.524 -2.135 -19.186 1.00 94.62 111 CYS A O 1
ATOM 914 N N . ASP A 1 112 ? 15.325 -3.035 -18.208 1.00 91.75 112 ASP A N 1
ATOM 915 C CA . ASP A 1 112 ? 16.250 -2.642 -19.280 1.00 91.75 112 ASP A CA 1
ATOM 916 C C . ASP A 1 112 ? 16.028 -3.400 -20.591 1.00 91.75 112 ASP A C 1
ATOM 918 O O . ASP A 1 112 ? 16.378 -2.914 -21.663 1.00 91.75 112 ASP A O 1
ATOM 922 N N . LYS A 1 113 ? 15.420 -4.590 -20.535 1.00 93.19 113 LYS A N 1
ATOM 923 C CA . LYS A 1 113 ? 15.233 -5.445 -21.718 1.00 93.19 113 LYS A CA 1
ATOM 924 C C . LYS A 1 113 ? 14.019 -5.082 -22.561 1.00 93.19 113 LYS A C 1
ATOM 926 O O . LYS A 1 113 ? 14.037 -5.295 -23.769 1.00 93.19 113 LYS A O 1
ATOM 931 N N . CYS A 1 114 ? 12.938 -4.618 -21.942 1.00 93.00 114 CYS A N 1
ATOM 932 C CA . CYS A 1 114 ? 11.706 -4.270 -22.657 1.00 93.00 114 CYS A CA 1
ATOM 933 C C . CYS A 1 114 ? 11.285 -2.811 -22.471 1.00 93.00 114 CYS A C 1
ATOM 935 O O . CYS A 1 114 ? 10.228 -2.432 -22.969 1.00 93.00 114 CYS A O 1
ATOM 937 N N . SER A 1 115 ? 12.078 -2.028 -21.732 1.00 92.69 115 SER A N 1
ATOM 938 C CA . SER A 1 115 ? 11.814 -0.623 -21.398 1.00 92.69 115 SER A CA 1
ATOM 939 C C . SER A 1 115 ? 10.478 -0.388 -20.688 1.00 92.69 115 SER A C 1
ATOM 941 O O . SER A 1 115 ? 10.031 0.749 -20.581 1.00 92.69 115 SER A O 1
ATOM 943 N N . TYR A 1 116 ? 9.840 -1.452 -20.188 1.00 93.25 116 TYR A N 1
ATOM 944 C CA . TYR A 1 116 ? 8.652 -1.333 -19.360 1.00 93.25 116 TYR A CA 1
ATOM 945 C C . TYR A 1 116 ? 9.020 -0.684 -18.035 1.00 93.25 116 TYR A C 1
ATOM 947 O O . TYR A 1 116 ? 9.997 -1.077 -17.392 1.00 93.25 116 TYR A O 1
ATOM 955 N N . GLU A 1 117 ? 8.201 0.276 -17.636 1.00 93.06 117 GLU A N 1
ATOM 956 C CA . GLU A 1 117 ? 8.351 1.009 -16.399 1.00 93.06 117 GLU A CA 1
ATOM 957 C C . GLU A 1 117 ? 6.996 1.112 -15.700 1.00 93.06 117 GLU A C 1
ATOM 959 O O . GLU A 1 117 ? 5.962 1.279 -16.352 1.00 93.06 117 GLU A O 1
ATOM 964 N N . TYR A 1 118 ? 7.004 1.004 -14.375 1.00 88.69 118 TYR A N 1
ATOM 965 C CA . TYR A 1 118 ? 5.862 1.362 -13.546 1.00 88.69 118 TYR A CA 1
ATOM 966 C C . TYR A 1 118 ? 6.325 2.119 -12.304 1.00 88.69 118 TYR A C 1
ATOM 968 O O . TYR A 1 118 ? 7.436 1.926 -11.805 1.00 88.69 118 TYR A O 1
ATOM 976 N N . SER A 1 119 ? 5.455 2.986 -11.797 1.00 88.56 119 SER A N 1
ATOM 977 C CA . SER A 1 119 ? 5.706 3.787 -10.604 1.00 88.56 119 SER A CA 1
ATOM 978 C C . SER A 1 119 ? 4.855 3.309 -9.432 1.00 88.56 119 SER A C 1
ATOM 980 O O . SER A 1 119 ? 3.640 3.168 -9.561 1.00 88.56 119 SER A O 1
ATOM 982 N N . PHE A 1 120 ? 5.480 3.142 -8.275 1.00 85.56 120 PHE A N 1
ATOM 983 C CA . PHE A 1 120 ? 4.854 2.824 -7.005 1.00 85.56 120 PHE A CA 1
ATOM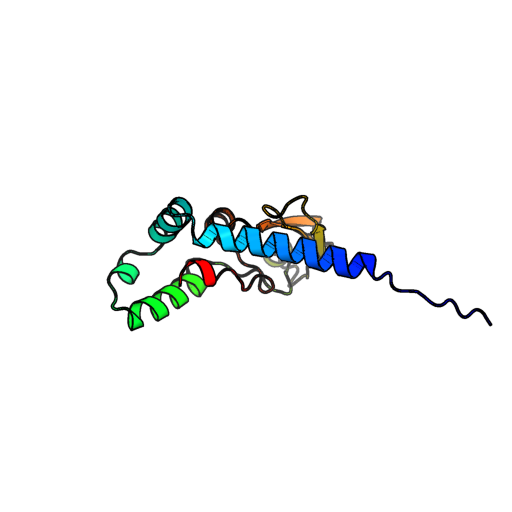 984 C C . PHE A 1 120 ? 4.934 4.040 -6.054 1.00 85.56 120 PHE A C 1
ATOM 986 O O . PHE A 1 120 ? 6.011 4.372 -5.542 1.00 85.56 120 PHE A O 1
ATOM 993 N N . PRO A 1 121 ? 3.823 4.768 -5.828 1.00 86.69 121 PRO A N 1
ATOM 994 C CA . PRO A 1 121 ? 3.812 5.923 -4.935 1.00 86.69 121 PRO A CA 1
ATOM 995 C C . PRO A 1 121 ? 3.852 5.497 -3.459 1.00 86.69 121 PRO A C 1
ATOM 997 O O . PRO A 1 121 ? 2.985 4.782 -2.961 1.00 86.69 121 PRO A O 1
ATOM 1000 N N . ARG A 1 122 ? 4.828 6.010 -2.706 1.00 86.00 122 ARG A N 1
ATOM 1001 C CA . ARG A 1 122 ? 4.948 5.797 -1.257 1.00 86.00 122 ARG A CA 1
ATOM 1002 C C . ARG A 1 122 ? 4.153 6.864 -0.510 1.00 86.00 122 ARG A C 1
ATOM 1004 O O . ARG A 1 122 ? 4.689 7.895 -0.095 1.00 86.00 122 ARG A O 1
ATOM 1011 N N . HIS A 1 123 ? 2.860 6.617 -0.336 1.00 87.50 123 HIS A N 1
ATOM 1012 C CA . HIS A 1 123 ? 1.974 7.510 0.408 1.00 87.50 123 HIS A CA 1
ATOM 1013 C C . HIS A 1 123 ? 2.287 7.530 1.918 1.00 87.50 123 HIS A C 1
ATOM 1015 O O . HIS A 1 123 ? 2.837 6.582 2.486 1.00 87.50 123 HIS A O 1
ATOM 1021 N N . GLY A 1 124 ? 1.968 8.650 2.568 1.00 85.94 124 GLY A N 1
ATOM 1022 C CA . GLY A 1 124 ? 1.870 8.769 4.030 1.00 85.94 124 GLY A CA 1
ATOM 1023 C C . GLY A 1 124 ? 0.428 8.923 4.526 1.00 85.94 124 GLY A C 1
ATOM 1024 O O . GLY A 1 124 ? 0.192 8.935 5.731 1.00 85.94 124 GLY A O 1
ATOM 1025 N N . GLN A 1 125 ? -0.538 9.048 3.611 1.00 88.50 125 GLN A N 1
ATOM 1026 C CA . GLN A 1 125 ? -1.959 9.135 3.942 1.00 88.50 125 GLN A CA 1
ATOM 1027 C C . GLN A 1 125 ? -2.567 7.738 4.071 1.00 88.50 125 GLN A C 1
ATOM 1029 O O . GLN A 1 125 ? -2.511 6.967 3.113 1.00 88.50 125 GLN A O 1
ATOM 1034 N N . ILE A 1 126 ? -3.198 7.446 5.209 1.00 87.56 126 ILE A N 1
ATOM 1035 C CA . ILE A 1 126 ? -3.798 6.138 5.514 1.00 87.56 126 ILE A CA 1
ATOM 1036 C C . ILE A 1 126 ? -4.803 5.724 4.431 1.00 87.56 126 ILE A C 1
ATOM 1038 O O . ILE A 1 126 ? -4.697 4.637 3.867 1.00 87.56 126 ILE A O 1
ATOM 1042 N N . LEU A 1 127 ? -5.716 6.628 4.063 1.00 89.38 127 LEU A N 1
ATOM 1043 C CA . LEU A 1 127 ? -6.746 6.345 3.060 1.00 89.38 127 LEU A CA 1
ATOM 1044 C C . LEU A 1 127 ? -6.166 6.035 1.677 1.00 89.38 127 LEU A C 1
ATOM 1046 O O . LEU A 1 127 ? -6.659 5.142 1.003 1.00 89.38 127 LEU A O 1
ATOM 1050 N N . LYS A 1 128 ? -5.098 6.725 1.260 1.00 89.69 128 LYS A N 1
ATOM 1051 C CA . LYS A 1 128 ? -4.455 6.457 -0.037 1.00 89.69 128 LYS A CA 1
ATOM 1052 C C . LYS A 1 128 ? -3.769 5.098 -0.063 1.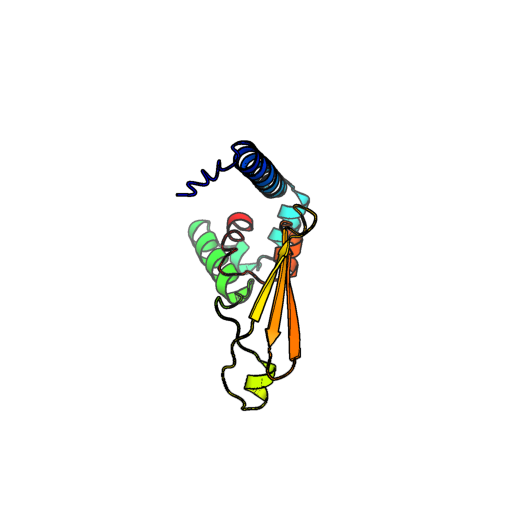00 89.69 128 LYS A C 1
ATOM 1054 O O . LYS A 1 128 ? -3.758 4.443 -1.098 1.00 89.69 128 LYS A O 1
ATOM 1059 N N . ILE A 1 129 ? -3.216 4.671 1.070 1.00 85.94 129 ILE A N 1
ATOM 1060 C CA . ILE A 1 129 ? -2.618 3.341 1.191 1.00 85.94 129 ILE A CA 1
ATOM 1061 C C . ILE A 1 129 ? -3.713 2.265 1.150 1.00 85.94 129 ILE A C 1
ATOM 1063 O O . ILE A 1 129 ? -3.576 1.298 0.406 1.00 85.94 129 ILE A O 1
ATOM 1067 N N . ALA A 1 130 ? -4.818 2.469 1.874 1.00 86.56 130 ALA A N 1
ATOM 1068 C CA . ALA A 1 130 ? -5.971 1.570 1.857 1.00 86.56 130 ALA A CA 1
ATOM 1069 C C . ALA A 1 130 ? -6.625 1.469 0.463 1.00 86.56 130 ALA A C 1
ATOM 1071 O O . ALA A 1 130 ? -6.974 0.377 0.026 1.00 86.56 130 ALA A O 1
ATOM 1072 N N . GLU A 1 131 ? -6.741 2.586 -0.264 1.00 86.56 131 GLU A N 1
ATOM 1073 C CA . GLU A 1 131 ? -7.214 2.624 -1.657 1.00 86.56 131 GLU A CA 1
ATOM 1074 C C . GLU A 1 131 ? -6.267 1.866 -2.600 1.00 86.56 131 GLU A C 1
ATOM 1076 O O . GLU A 1 131 ? -6.720 1.114 -3.459 1.00 86.56 131 GLU A O 1
ATOM 1081 N N . GLY A 1 132 ? -4.952 2.045 -2.433 1.00 80.50 132 GLY A N 1
ATOM 1082 C CA . GLY A 1 132 ? -3.940 1.408 -3.276 1.00 80.50 132 GLY A CA 1
ATOM 1083 C C . GLY A 1 132 ? -3.748 -0.087 -3.018 1.00 80.50 132 GLY A C 1
ATOM 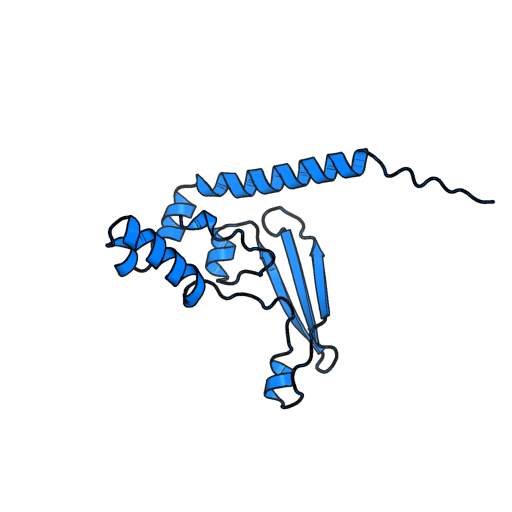1084 O O . GLY A 1 132 ? -3.136 -0.757 -3.849 1.00 80.50 132 GLY A O 1
ATOM 1085 N N . ARG A 1 133 ? -4.234 -0.606 -1.877 1.00 81.75 133 ARG A N 1
ATOM 1086 C CA . ARG A 1 133 ? -4.163 -2.025 -1.476 1.00 81.75 133 ARG A CA 1
ATOM 1087 C C . ARG A 1 133 ? -2.780 -2.657 -1.631 1.00 81.75 133 ARG A C 1
ATOM 1089 O O . ARG A 1 133 ? -2.659 -3.860 -1.813 1.00 81.75 133 ARG A O 1
ATOM 1096 N N . THR A 1 134 ? -1.723 -1.853 -1.606 1.00 69.62 134 THR A N 1
ATOM 1097 C CA . THR A 1 134 ? -0.369 -2.315 -1.904 1.00 69.62 134 THR A CA 1
ATOM 1098 C C . THR A 1 134 ? 0.588 -1.753 -0.870 1.00 69.62 134 THR A C 1
ATOM 1100 O O . THR A 1 134 ? 0.691 -0.538 -0.687 1.00 69.62 134 THR A O 1
ATOM 1103 N N . ALA A 1 135 ? 1.284 -2.646 -0.179 1.00 65.69 135 ALA A N 1
ATOM 1104 C CA . ALA A 1 135 ? 2.345 -2.331 0.760 1.00 65.69 135 ALA A CA 1
ATOM 1105 C C . ALA A 1 135 ? 3.681 -2.782 0.174 1.00 65.69 135 ALA A C 1
ATOM 1107 O O . ALA A 1 135 ? 3.786 -3.819 -0.468 1.00 65.69 135 ALA A O 1
ATOM 1108 N N . ASP A 1 136 ? 4.731 -2.019 0.435 1.00 58.62 136 ASP A N 1
ATOM 1109 C CA . ASP A 1 136 ? 6.094 -2.508 0.247 1.00 58.62 136 ASP A CA 1
ATOM 1110 C C . ASP A 1 136 ? 6.553 -3.196 1.542 1.00 58.62 136 ASP A C 1
ATOM 1112 O O . ASP A 1 136 ? 6.169 -2.779 2.637 1.00 58.62 136 ASP A O 1
ATOM 1116 N N . VAL A 1 137 ? 7.404 -4.215 1.432 1.00 51.84 137 VAL A N 1
ATOM 1117 C CA . VAL A 1 137 ? 8.055 -4.886 2.566 1.00 51.84 137 VAL A CA 1
ATOM 1118 C C . VAL A 1 137 ? 8.825 -3.883 3.439 1.00 51.84 137 VAL A C 1
ATOM 1120 O O . VAL A 1 137 ? 8.860 -4.035 4.659 1.00 51.84 137 VAL A O 1
ATOM 1123 N N . ALA A 1 138 ? 9.378 -2.804 2.860 1.00 40.47 138 ALA A N 1
ATOM 1124 C CA . ALA A 1 138 ? 9.997 -1.722 3.642 1.00 40.47 138 ALA A CA 1
ATOM 1125 C C . ALA A 1 138 ? 8.972 -0.785 4.322 1.00 40.47 138 ALA A C 1
ATOM 1127 O O . ALA A 1 138 ? 9.314 -0.031 5.232 1.00 40.47 138 ALA A O 1
ATOM 1128 N N . ASN A 1 139 ? 7.702 -0.845 3.916 1.00 43.94 139 ASN A N 1
ATOM 1129 C CA . ASN A 1 139 ? 6.562 -0.153 4.516 1.00 43.94 139 ASN A CA 1
ATOM 1130 C C . ASN A 1 139 ? 5.683 -1.116 5.334 1.00 43.94 139 ASN A C 1
ATOM 1132 O O . ASN A 1 139 ? 4.459 -0.988 5.324 1.00 43.94 139 ASN A O 1
ATOM 1136 N N . GLY A 1 140 ? 6.280 -2.017 6.123 1.00 39.00 140 GLY A N 1
ATOM 1137 C CA . GLY A 1 140 ? 5.578 -2.848 7.119 1.00 39.00 140 GLY A CA 1
ATOM 1138 C C . GLY A 1 140 ? 4.817 -2.075 8.220 1.00 39.00 140 GLY A C 1
ATOM 1139 O O . GLY A 1 140 ? 4.507 -2.631 9.264 1.00 39.00 140 GLY A O 1
ATOM 1140 N N . ARG A 1 141 ? 4.513 -0.787 8.020 1.00 47.22 141 ARG A N 1
ATOM 1141 C CA . ARG A 1 141 ? 3.844 0.121 8.963 1.00 47.22 141 ARG A CA 1
ATOM 1142 C C . ARG A 1 141 ? 2.398 0.444 8.585 1.00 47.22 141 ARG A C 1
ATOM 1144 O O . ARG A 1 141 ? 1.868 1.461 9.010 1.00 47.22 141 ARG A O 1
ATOM 1151 N N . CYS A 1 142 ? 1.763 -0.406 7.785 1.00 43.25 142 CYS A N 1
ATOM 1152 C CA . CYS A 1 142 ? 0.335 -0.295 7.490 1.00 43.25 142 CYS A CA 1
ATOM 1153 C C . CYS A 1 142 ? -0.540 -1.035 8.527 1.00 43.25 142 CYS A C 1
ATOM 1155 O O . CYS A 1 142 ? -1.738 -0.802 8.612 1.00 43.25 142 CYS A O 1
ATOM 1157 N N . PHE A 1 143 ? 0.081 -1.866 9.371 1.00 40.22 143 PHE A N 1
ATOM 1158 C CA . PHE A 1 143 ? -0.603 -2.673 10.382 1.00 40.22 143 PHE A CA 1
ATOM 1159 C C . PHE A 1 143 ? -1.348 -1.852 11.449 1.00 40.22 143 PHE A C 1
ATOM 1161 O O . PHE A 1 143 ? -2.420 -2.250 11.882 1.00 40.22 143 PHE A O 1
ATOM 1168 N N . LEU A 1 144 ? -0.828 -0.676 11.820 1.00 43.47 144 LEU A N 1
ATOM 1169 C CA . LEU A 1 144 ? -1.401 0.163 12.885 1.00 43.47 144 LEU A CA 1
ATOM 1170 C C . LEU A 1 144 ? -2.794 0.729 12.561 1.00 43.47 144 LEU A C 1
ATOM 1172 O O . LEU A 1 144 ? -3.426 1.303 13.434 1.00 43.47 144 LEU A O 1
ATOM 1176 N N . VAL A 1 145 ? -3.257 0.635 11.311 1.00 42.62 145 VAL A N 1
ATOM 1177 C CA . VAL A 1 145 ? -4.517 1.252 10.856 1.00 42.62 145 VAL A CA 1
ATOM 1178 C C . VAL A 1 145 ? -5.748 0.427 11.232 1.00 42.62 145 VAL A C 1
ATOM 1180 O O . VAL A 1 145 ? -6.852 0.964 11.253 1.00 42.62 145 VAL A O 1
ATOM 1183 N N . LEU A 1 146 ? -5.578 -0.866 11.510 1.00 40.84 146 LEU A N 1
ATOM 1184 C CA . LEU A 1 146 ? -6.699 -1.790 11.694 1.00 40.84 146 LEU A CA 1
ATOM 1185 C C . LEU A 1 146 ? -6.815 -2.372 13.105 1.00 40.84 146 LEU A C 1
ATOM 1187 O O . LEU A 1 146 ? -7.877 -2.888 13.435 1.00 40.84 146 LEU A O 1
ATOM 1191 N N . SER A 1 147 ? -5.761 -2.303 13.919 1.00 33.03 147 SER A N 1
ATOM 1192 C CA . SER A 1 147 ? -5.768 -2.698 15.335 1.00 33.03 147 SER A CA 1
ATOM 1193 C C . SER A 1 147 ? -6.160 -1.531 16.229 1.00 33.03 147 SER A C 1
ATOM 1195 O O . SER A 1 147 ? -7.056 -1.715 17.075 1.00 33.03 147 SER A O 1
#

pLDDT: mean 79.23, std 18.15, range [30.03, 94.62]

Foldseek 3Di:
DDPDPPPPDPVVVVVVVVQVVVLVVVLVVLLPDPVLLVVVVVVDDPVLVPDDPVSNLVVLVVCLVPPQADEQDPFDFDPVCVVVVVPGATWDWDWAADPDSQFGIKIWTAGPPPRDIDIDTDGSDLVVCSVVSYDYPVRPPNSVSRD